Protein AF-A0A0K2J2K1-F1 (afdb_monomer_lite)

Radius of gyration: 27.96 Å; chains: 1; bounding box: 41×98×82 Å

pLDDT: mean 77.35, std 22.34, range [36.03, 98.44]

Sequence (151 aa):
MNWMRPLSLGLLLCLSSGANAASAIVYDDDGRYGYAMNHSTLSAAMQRALQHCAVRSRNCAQTATTTAVGYSAIATGTVAMGFALGEKTADAAQRKAERMCRQRANDCTLAILWRETPSGIAPPAHPGHAVPEPRLYSSPEVGQDAAGTTH

Structure (mmCIF, N/CA/C/O backbone):
data_AF-A0A0K2J2K1-F1
#
_entry.id   AF-A0A0K2J2K1-F1
#
loop_
_atom_site.group_PDB
_atom_site.id
_atom_site.type_symbol
_atom_site.label_atom_id
_atom_site.label_alt_id
_atom_site.label_comp_id
_atom_site.label_asym_id
_atom_site.label_entity_id
_atom_site.label_seq_id
_atom_site.pdbx_PDB_ins_code
_atom_site.Cartn_x
_atom_site.Cartn_y
_atom_site.Cartn_z
_atom_site.occupancy
_atom_site.B_iso_or_equiv
_atom_site.auth_seq_id
_atom_site.auth_comp_id
_atom_site.auth_asym_id
_atom_site.auth_atom_id
_atom_site.pdbx_PDB_model_num
ATOM 1 N N . MET A 1 1 ? -5.542 25.616 -63.777 1.00 36.03 1 MET A N 1
ATOM 2 C CA . MET A 1 1 ? -4.440 24.679 -63.463 1.00 36.03 1 MET A CA 1
ATOM 3 C C . MET A 1 1 ? -4.230 24.728 -61.955 1.00 36.03 1 MET A C 1
ATOM 5 O O . MET A 1 1 ? -3.912 25.797 -61.461 1.00 36.03 1 MET A O 1
ATOM 9 N N . ASN A 1 2 ? -4.723 23.747 -61.180 1.00 44.34 2 ASN A N 1
ATOM 10 C CA . ASN A 1 2 ? -4.009 22.514 -60.759 1.00 44.34 2 ASN A CA 1
ATOM 11 C C . ASN A 1 2 ? -2.548 22.836 -60.437 1.00 44.34 2 ASN A C 1
ATOM 13 O O . ASN A 1 2 ? -1.852 23.327 -61.312 1.00 44.34 2 ASN A O 1
ATOM 17 N N . TRP A 1 3 ? -1.992 22.639 -59.251 1.00 43.25 3 TRP A N 1
ATOM 18 C CA . TRP A 1 3 ? -1.913 21.479 -58.350 1.00 43.25 3 TRP A CA 1
ATOM 19 C C . TRP A 1 3 ? -0.893 22.011 -57.298 1.00 43.25 3 TRP A C 1
ATOM 21 O O . TRP A 1 3 ? -0.020 22.786 -57.666 1.00 43.25 3 TRP A O 1
ATOM 31 N N . MET A 1 4 ? -0.864 21.768 -55.993 1.00 45.88 4 MET A N 1
ATOM 32 C CA . MET A 1 4 ? -0.883 20.521 -55.244 1.00 45.88 4 MET A CA 1
ATOM 33 C C . MET A 1 4 ? -0.598 20.959 -53.792 1.00 45.88 4 MET A C 1
ATOM 35 O O . MET A 1 4 ? 0.346 21.711 -53.550 1.00 45.88 4 MET A O 1
ATOM 39 N N . ARG A 1 5 ? -1.408 20.528 -52.824 1.00 59.09 5 ARG A N 1
ATOM 40 C CA . ARG A 1 5 ? -1.090 20.653 -51.392 1.00 59.09 5 ARG A CA 1
ATOM 41 C C . ARG A 1 5 ? -0.135 19.511 -51.032 1.00 59.09 5 ARG A C 1
ATOM 43 O O . ARG A 1 5 ? -0.509 18.368 -51.296 1.00 59.09 5 ARG A O 1
ATOM 50 N N . PRO A 1 6 ? 1.009 19.742 -50.374 1.00 54.47 6 PRO A N 1
ATOM 51 C CA . PRO A 1 6 ? 1.623 18.699 -49.577 1.00 54.47 6 PRO A CA 1
ATOM 52 C C . PRO A 1 6 ? 0.967 18.699 -48.192 1.00 54.47 6 PRO A C 1
ATOM 54 O O . PRO A 1 6 ? 1.131 19.612 -47.384 1.00 54.47 6 PRO A O 1
ATOM 57 N N . LEU A 1 7 ? 0.154 17.665 -47.968 1.00 57.75 7 LEU A N 1
ATOM 58 C CA . LEU A 1 7 ? -0.258 17.188 -46.654 1.00 57.75 7 LEU A CA 1
ATOM 59 C C . LEU A 1 7 ? 1.006 16.877 -45.833 1.00 57.75 7 LEU A C 1
ATOM 61 O O . LEU A 1 7 ? 1.663 15.869 -46.076 1.00 57.75 7 LEU A O 1
ATOM 65 N N . SER A 1 8 ? 1.320 17.693 -44.831 1.00 50.66 8 SER A N 1
ATOM 66 C CA . SER A 1 8 ? 2.255 17.309 -43.769 1.00 50.66 8 SER A CA 1
ATOM 67 C C . SER A 1 8 ? 1.493 16.533 -42.691 1.00 50.66 8 SER A C 1
ATOM 69 O O . SER A 1 8 ? 1.220 17.047 -41.610 1.00 50.66 8 SER A O 1
ATOM 71 N N . LEU A 1 9 ? 1.090 15.299 -43.012 1.00 55.41 9 LEU A N 1
ATOM 72 C CA . LEU A 1 9 ? 0.651 14.299 -42.034 1.00 55.41 9 LEU A CA 1
ATOM 73 C C . LEU A 1 9 ? 1.863 13.417 -41.722 1.00 55.41 9 LEU A C 1
ATOM 75 O O . LEU A 1 9 ? 2.224 12.564 -42.526 1.00 55.41 9 LEU A O 1
ATOM 79 N N . GLY A 1 10 ? 2.526 13.633 -40.589 1.00 57.56 10 GLY A N 1
ATOM 80 C CA . GLY A 1 10 ? 3.710 12.829 -40.289 1.00 57.56 10 GLY A CA 1
ATOM 81 C C . GLY A 1 10 ? 4.501 13.256 -39.069 1.00 57.56 10 GLY A C 1
ATOM 82 O O . GLY A 1 10 ? 5.721 13.298 -39.133 1.00 57.56 10 GLY A O 1
ATOM 83 N N . LEU A 1 11 ? 3.836 13.566 -37.959 1.00 50.19 11 LEU A N 1
ATOM 84 C CA . LEU A 1 11 ? 4.499 13.543 -36.657 1.00 50.19 11 LEU A CA 1
ATOM 85 C C . LEU A 1 11 ? 3.619 12.758 -35.681 1.00 50.19 11 LEU A C 1
ATOM 87 O O . LEU A 1 11 ? 3.014 13.297 -34.759 1.00 50.19 11 LEU A O 1
ATOM 91 N N . LEU A 1 12 ? 3.492 11.457 -35.956 1.00 53.88 12 LEU A N 1
ATOM 92 C CA . LEU A 1 12 ? 3.014 10.489 -34.977 1.00 53.88 12 LEU A CA 1
ATOM 93 C C . LEU A 1 12 ? 4.063 10.442 -33.868 1.00 53.88 12 LEU A C 1
ATOM 95 O O . LEU A 1 12 ? 5.157 9.911 -34.035 1.00 53.88 12 LEU A O 1
ATOM 99 N N . LEU A 1 13 ? 3.714 11.105 -32.772 1.00 51.28 13 LEU A N 1
ATOM 100 C CA . LEU A 1 13 ? 4.414 11.128 -31.503 1.00 51.28 13 LEU A CA 1
ATOM 101 C C . LEU A 1 13 ? 4.869 9.713 -31.128 1.00 51.28 13 LEU A C 1
ATOM 103 O O . LEU A 1 13 ? 4.070 8.895 -30.673 1.00 51.28 13 LEU A O 1
ATOM 107 N N . CYS A 1 14 ? 6.169 9.450 -31.252 1.00 45.19 14 CYS A N 1
ATOM 108 C CA . CYS A 1 14 ? 6.840 8.427 -30.465 1.00 45.19 14 CYS A CA 1
ATOM 109 C C . CYS A 1 14 ? 6.816 8.877 -28.998 1.00 45.19 14 CYS A C 1
ATOM 111 O O . CYS A 1 14 ? 7.818 9.342 -28.459 1.00 45.19 14 CYS A O 1
ATOM 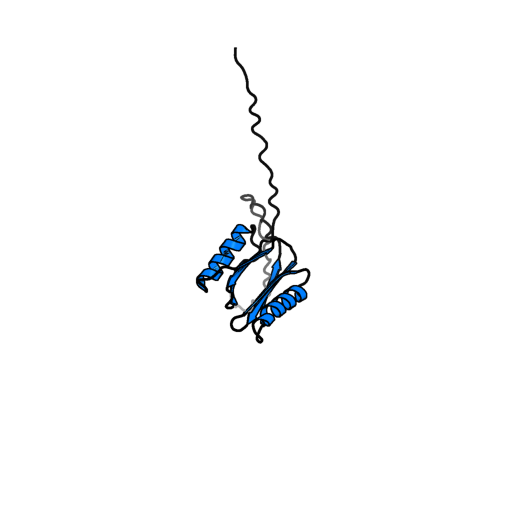113 N N . LEU A 1 15 ? 5.651 8.775 -28.355 1.00 49.94 15 LEU A N 1
ATOM 114 C CA . LEU A 1 15 ? 5.549 8.740 -26.904 1.00 49.94 15 LEU A CA 1
ATOM 115 C C . LEU A 1 15 ? 6.177 7.414 -26.491 1.00 49.94 15 LEU A C 1
ATOM 117 O O . LEU A 1 15 ? 5.523 6.371 -26.458 1.00 49.94 15 LEU A O 1
ATOM 121 N N . SER A 1 16 ? 7.486 7.460 -26.260 1.00 43.62 16 SER A N 1
ATOM 122 C CA . SER A 1 16 ? 8.229 6.432 -25.554 1.00 43.62 16 SER A CA 1
ATOM 123 C C . SER A 1 16 ? 7.444 6.104 -24.291 1.00 43.62 16 SER A C 1
ATOM 125 O O . SER A 1 16 ? 7.386 6.879 -23.338 1.00 43.62 16 SER A O 1
ATOM 127 N N . SER A 1 17 ? 6.766 4.960 -24.334 1.00 49.16 17 SER A N 1
ATOM 128 C CA . SER A 1 17 ? 6.069 4.389 -23.196 1.00 49.16 17 SER A CA 1
ATOM 129 C C . SER A 1 17 ? 7.141 4.025 -22.182 1.00 49.16 17 SER A C 1
ATOM 131 O O . SER A 1 17 ? 7.714 2.939 -22.232 1.00 49.16 17 SER A O 1
ATOM 133 N N . GLY A 1 18 ? 7.481 4.976 -21.312 1.00 49.78 18 GLY A N 1
ATOM 134 C CA . GLY A 1 18 ? 8.283 4.694 -20.138 1.00 49.78 18 GLY A CA 1
ATOM 135 C C . GLY A 1 18 ? 7.570 3.587 -19.379 1.00 49.78 18 GLY A C 1
ATOM 136 O O . GLY A 1 18 ? 6.410 3.752 -18.997 1.00 49.78 18 GLY A O 1
ATOM 137 N N . ALA A 1 19 ? 8.229 2.441 -19.229 1.00 56.66 19 ALA A N 1
ATOM 138 C CA . ALA A 1 19 ? 7.766 1.397 -18.335 1.00 56.66 19 ALA A CA 1
ATOM 139 C C . ALA A 1 19 ? 7.743 2.010 -16.930 1.00 56.66 19 ALA A C 1
ATOM 141 O O . ALA A 1 19 ? 8.786 2.218 -16.313 1.00 56.66 19 ALA A O 1
ATOM 142 N N . ASN A 1 20 ? 6.559 2.396 -16.465 1.00 59.44 20 ASN A N 1
ATOM 143 C CA . ASN A 1 20 ? 6.367 2.942 -15.132 1.00 59.44 20 ASN A CA 1
ATOM 144 C C . ASN A 1 20 ? 5.859 1.808 -14.242 1.00 59.44 20 ASN A C 1
ATOM 146 O O . ASN A 1 20 ? 4.942 1.088 -14.627 1.00 59.44 20 ASN A O 1
ATOM 150 N N . ALA A 1 21 ? 6.460 1.639 -13.065 1.00 75.38 21 ALA A N 1
ATOM 151 C CA . ALA A 1 21 ? 5.917 0.789 -12.013 1.00 75.38 21 ALA A CA 1
ATOM 152 C C . ALA A 1 21 ? 4.862 1.605 -11.273 1.00 75.38 21 ALA A C 1
ATOM 154 O O . ALA A 1 21 ? 5.206 2.404 -10.406 1.00 75.38 21 ALA A O 1
ATOM 155 N N . ALA A 1 22 ? 3.599 1.500 -11.669 1.00 89.00 22 ALA A N 1
ATOM 156 C CA . ALA A 1 22 ? 2.533 2.237 -11.016 1.00 89.00 22 ALA A CA 1
ATOM 157 C C . ALA A 1 22 ? 1.839 1.361 -9.972 1.00 89.00 22 ALA A C 1
ATOM 159 O O . ALA A 1 22 ? 1.272 0.314 -10.293 1.00 89.00 22 ALA A O 1
ATOM 160 N N . SER A 1 23 ? 1.843 1.824 -8.729 1.00 92.81 23 SER A N 1
ATOM 161 C CA . SER A 1 23 ? 1.182 1.153 -7.615 1.00 92.81 23 SER A CA 1
ATOM 162 C C . SER A 1 23 ? 0.211 2.098 -6.931 1.00 92.81 23 SER A C 1
ATOM 164 O O . SER A 1 23 ? 0.426 3.312 -6.868 1.00 92.81 23 SER A O 1
ATOM 166 N N . ALA A 1 24 ? -0.884 1.536 -6.436 1.00 96.12 24 ALA A N 1
ATOM 167 C CA . ALA A 1 24 ? -1.949 2.281 -5.788 1.00 96.12 24 ALA A CA 1
ATOM 168 C C . ALA A 1 24 ? -2.492 1.508 -4.590 1.00 96.12 24 ALA A C 1
ATOM 170 O O . ALA A 1 24 ? -2.601 0.282 -4.616 1.00 96.12 24 ALA A O 1
ATOM 171 N N . ILE A 1 25 ? -2.870 2.249 -3.560 1.00 96.38 25 ILE A N 1
ATOM 172 C CA . ILE A 1 25 ? -3.569 1.768 -2.378 1.00 96.38 25 ILE A CA 1
ATOM 173 C C . ILE A 1 25 ? -4.816 2.625 -2.234 1.00 96.38 25 ILE A C 1
ATOM 175 O O . ILE A 1 25 ? -4.754 3.848 -2.329 1.00 96.38 25 ILE A O 1
ATOM 179 N N . VAL A 1 26 ? -5.946 1.976 -2.009 1.00 96.75 26 VAL A N 1
ATOM 180 C CA . VAL A 1 26 ? -7.221 2.617 -1.706 1.00 96.75 26 VAL A CA 1
ATOM 181 C C . VAL A 1 26 ? -7.687 2.071 -0.378 1.00 96.75 26 VAL A C 1
ATOM 183 O O . VAL A 1 26 ? -7.652 0.857 -0.178 1.00 96.75 26 VAL A O 1
ATOM 186 N N . TYR A 1 27 ? -8.106 2.944 0.521 1.00 94.44 27 TYR A N 1
ATOM 187 C CA . TYR A 1 27 ? -8.397 2.550 1.884 1.00 94.44 27 TYR A CA 1
ATOM 188 C C . TYR A 1 27 ? -9.511 3.368 2.525 1.00 94.44 27 TYR A C 1
ATOM 190 O O . TYR A 1 27 ? -9.880 4.452 2.063 1.00 94.44 27 TYR A O 1
ATOM 198 N N . ASP A 1 28 ? -10.038 2.783 3.589 1.00 93.56 28 ASP A N 1
ATOM 199 C CA . ASP A 1 28 ? -11.030 3.336 4.494 1.00 93.56 28 ASP A CA 1
ATOM 200 C C . ASP A 1 28 ? -10.390 3.547 5.880 1.00 93.56 28 ASP A C 1
ATOM 202 O O . ASP A 1 28 ? -9.330 2.992 6.196 1.00 93.56 28 ASP A O 1
ATOM 206 N N . ASP A 1 29 ? -11.010 4.371 6.719 1.00 87.94 29 ASP A N 1
ATOM 207 C CA . ASP A 1 29 ? -10.494 4.706 8.045 1.00 87.94 29 ASP A CA 1
ATOM 208 C C . ASP A 1 29 ? -10.561 3.548 9.044 1.00 87.94 29 ASP A C 1
ATOM 210 O O . ASP A 1 29 ? -9.816 3.552 10.026 1.00 87.94 29 ASP A O 1
ATOM 214 N N . ASP A 1 30 ? -11.393 2.547 8.762 1.00 87.50 30 ASP A N 1
ATOM 215 C CA . ASP A 1 30 ? -11.562 1.317 9.541 1.00 87.50 30 ASP A CA 1
ATOM 216 C C . ASP A 1 30 ? -10.500 0.237 9.249 1.00 87.50 30 ASP A C 1
ATOM 218 O O . ASP A 1 30 ? -10.598 -0.891 9.738 1.00 87.50 30 ASP A O 1
ATOM 222 N N . GLY A 1 31 ? -9.497 0.561 8.426 1.00 88.44 31 GLY A N 1
ATOM 223 C CA . GLY A 1 31 ? -8.407 -0.339 8.061 1.00 88.44 31 GLY A CA 1
ATOM 224 C C . GLY A 1 31 ? -8.728 -1.294 6.912 1.00 88.44 31 GLY A C 1
ATOM 225 O O . GLY A 1 31 ? -7.877 -2.115 6.564 1.00 88.44 31 GLY A O 1
ATOM 226 N N . ARG A 1 32 ? -9.910 -1.213 6.286 1.00 93.94 32 ARG A N 1
ATOM 227 C CA . ARG A 1 32 ? -10.203 -1.948 5.048 1.00 93.94 32 ARG A CA 1
ATOM 228 C C . ARG A 1 32 ? -9.499 -1.291 3.869 1.00 93.94 32 ARG A C 1
ATOM 230 O O . ARG A 1 32 ? -9.488 -0.072 3.726 1.00 93.94 32 ARG A O 1
ATOM 237 N N . TYR A 1 33 ? -8.937 -2.113 2.985 1.00 94.88 33 TYR A N 1
ATOM 238 C CA . TYR A 1 33 ? -8.187 -1.608 1.842 1.00 94.88 33 TYR A CA 1
ATOM 239 C C . TYR A 1 33 ? -8.221 -2.517 0.618 1.00 94.88 33 TYR A C 1
ATOM 241 O O . TYR A 1 33 ? -8.558 -3.707 0.659 1.00 94.88 33 TYR A O 1
ATOM 249 N N . GLY A 1 34 ? -7.832 -1.915 -0.497 1.00 95.69 34 GLY A N 1
ATOM 250 C CA . GLY A 1 34 ? -7.445 -2.560 -1.733 1.00 95.69 34 GLY A CA 1
ATOM 251 C C . GLY A 1 34 ? -6.124 -1.989 -2.224 1.00 95.69 34 GLY A C 1
ATOM 252 O O . GLY A 1 34 ? -5.760 -0.857 -1.918 1.00 95.69 34 GLY A O 1
ATOM 253 N N . TYR A 1 35 ? -5.378 -2.791 -2.969 1.00 95.56 35 TYR A N 1
ATOM 254 C CA . TYR A 1 35 ? -4.066 -2.407 -3.464 1.00 95.56 35 TYR A CA 1
ATOM 255 C C . TYR A 1 35 ? -3.827 -3.016 -4.841 1.00 95.56 35 TYR A C 1
ATOM 257 O O . TYR A 1 35 ? -4.451 -4.011 -5.219 1.00 95.56 35 TYR A O 1
ATOM 265 N N . ALA A 1 36 ? -2.929 -2.394 -5.587 1.00 93.94 36 ALA A N 1
ATOM 266 C CA . ALA A 1 36 ? -2.465 -2.835 -6.887 1.00 93.94 36 ALA A CA 1
ATOM 267 C C . ALA A 1 36 ? -0.983 -2.484 -7.013 1.00 93.94 36 ALA A C 1
ATOM 269 O O . ALA A 1 36 ? -0.574 -1.399 -6.597 1.00 93.94 36 ALA A O 1
ATOM 270 N N . MET A 1 37 ? -0.192 -3.406 -7.561 1.00 93.38 37 MET A N 1
ATOM 271 C CA . MET A 1 37 ? 1.270 -3.322 -7.567 1.00 93.38 37 MET A CA 1
ATOM 272 C C . MET A 1 37 ? 1.798 -3.421 -8.996 1.00 93.38 37 MET A C 1
ATOM 274 O O . MET A 1 37 ? 1.333 -4.277 -9.749 1.00 93.38 37 MET A O 1
ATOM 278 N N . ASN A 1 38 ? 2.796 -2.608 -9.348 1.00 90.56 38 ASN A N 1
ATOM 279 C CA . ASN A 1 38 ? 3.571 -2.725 -10.591 1.00 90.56 38 ASN A CA 1
ATOM 280 C C . ASN A 1 38 ? 2.730 -2.723 -11.886 1.00 90.56 38 ASN A C 1
ATOM 282 O O . ASN A 1 38 ? 3.073 -3.401 -12.858 1.00 90.56 38 ASN A O 1
ATOM 286 N N . HIS A 1 39 ? 1.635 -1.965 -11.936 1.00 88.88 39 HIS A N 1
ATOM 287 C CA . HIS A 1 39 ? 0.868 -1.783 -13.169 1.00 88.88 39 HIS A CA 1
ATOM 288 C C . HIS A 1 39 ? 1.588 -0.844 -14.139 1.00 88.88 39 HIS A C 1
ATOM 290 O O . HIS A 1 39 ? 2.311 0.054 -13.726 1.00 88.88 39 HIS A O 1
ATOM 296 N N . SER A 1 40 ? 1.328 -1.014 -15.435 1.00 83.38 40 SER A N 1
ATOM 297 C CA . SER A 1 40 ? 1.926 -0.195 -16.496 1.00 83.38 40 SER A CA 1
ATOM 298 C C . SER A 1 40 ? 1.475 1.269 -16.477 1.00 83.38 40 SER A C 1
ATOM 300 O O . SER A 1 40 ? 2.166 2.139 -17.006 1.00 83.38 40 SER A O 1
ATOM 302 N N . THR A 1 41 ? 0.313 1.560 -15.883 1.00 87.00 41 THR A N 1
ATOM 303 C CA . THR A 1 41 ? -0.229 2.916 -15.747 1.00 87.00 41 THR A CA 1
ATOM 304 C C . THR A 1 41 ? -0.849 3.136 -14.372 1.00 87.00 41 THR A C 1
ATOM 306 O O . THR A 1 41 ? -1.388 2.215 -13.751 1.00 87.00 41 THR A O 1
ATOM 309 N N . LEU A 1 42 ? -0.822 4.390 -13.912 1.00 89.19 42 LEU A N 1
ATOM 310 C CA . LEU A 1 42 ? -1.429 4.783 -12.641 1.00 89.19 42 LEU A CA 1
ATOM 311 C C . LEU A 1 42 ? -2.942 4.565 -12.628 1.00 89.19 42 LEU A C 1
ATOM 313 O O . LEU A 1 42 ? -3.482 4.071 -11.643 1.00 89.19 42 LEU A O 1
ATOM 317 N N . SER A 1 43 ? -3.620 4.863 -13.736 1.00 90.19 43 SER A N 1
ATOM 318 C CA . SER A 1 43 ? -5.062 4.653 -13.863 1.00 90.19 43 SER A CA 1
ATOM 319 C C . SER A 1 43 ? -5.437 3.180 -13.696 1.00 90.19 43 SER A C 1
ATOM 321 O O . SER A 1 43 ? -6.377 2.880 -12.964 1.00 90.19 43 SER A O 1
ATOM 323 N N . ALA A 1 44 ? -4.670 2.259 -14.295 1.00 89.19 44 ALA A N 1
ATOM 324 C CA . ALA A 1 44 ? -4.894 0.825 -14.126 1.00 89.19 44 ALA A CA 1
ATOM 325 C C . ALA A 1 44 ? -4.656 0.376 -12.674 1.00 89.19 44 ALA A C 1
ATOM 327 O O . ALA A 1 44 ? -5.463 -0.380 -12.129 1.00 89.19 44 ALA A O 1
ATOM 328 N N . ALA A 1 45 ? -3.599 0.884 -12.027 1.00 92.62 45 ALA A N 1
ATOM 329 C CA . ALA A 1 45 ? -3.331 0.613 -10.616 1.00 92.62 45 ALA A CA 1
ATOM 330 C C . ALA A 1 45 ? -4.495 1.082 -9.726 1.00 92.62 45 ALA A C 1
ATOM 332 O O . ALA A 1 45 ? -5.020 0.312 -8.923 1.00 92.62 45 ALA A O 1
ATOM 333 N N . MET A 1 46 ? -4.949 2.327 -9.898 1.00 93.81 46 MET A N 1
ATOM 334 C CA . MET A 1 46 ? -6.041 2.898 -9.105 1.00 93.81 46 MET A CA 1
ATOM 335 C C . MET A 1 46 ? -7.355 2.150 -9.319 1.00 93.81 46 MET A C 1
ATOM 337 O O . MET A 1 46 ? -8.018 1.810 -8.343 1.00 93.81 46 MET A O 1
ATOM 341 N N . GLN A 1 47 ? -7.721 1.842 -10.567 1.00 94.06 47 GLN A N 1
ATOM 342 C CA . GLN A 1 47 ? -8.927 1.063 -10.866 1.00 94.06 47 GLN A CA 1
ATOM 343 C C . GLN A 1 47 ? -8.889 -0.302 -10.180 1.00 94.06 47 GLN A C 1
ATOM 345 O O . GLN A 1 47 ? -9.884 -0.727 -9.591 1.00 94.06 47 GLN A O 1
ATOM 350 N N . ARG A 1 48 ? -7.735 -0.978 -10.208 1.00 94.31 48 ARG A N 1
ATOM 351 C CA . ARG A 1 48 ? -7.601 -2.291 -9.581 1.00 94.31 48 ARG A CA 1
ATOM 352 C C . ARG A 1 48 ? -7.641 -2.214 -8.055 1.00 94.31 48 ARG A C 1
ATOM 354 O O . ARG A 1 48 ? -8.325 -3.024 -7.429 1.00 94.31 48 ARG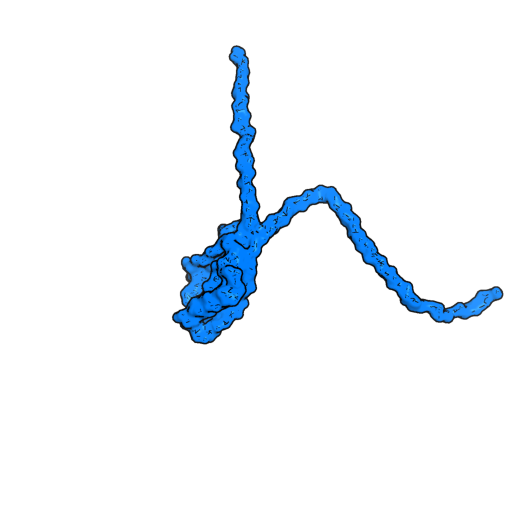 A O 1
ATOM 361 N N . ALA A 1 49 ? -6.981 -1.221 -7.464 1.00 95.31 49 ALA A N 1
ATOM 362 C CA . ALA A 1 49 ? -7.014 -0.984 -6.025 1.00 95.31 49 ALA A CA 1
ATOM 363 C C . ALA A 1 49 ? -8.431 -0.618 -5.540 1.00 95.31 49 ALA A C 1
ATOM 365 O O . ALA A 1 49 ? -8.891 -1.172 -4.541 1.00 95.31 49 ALA A O 1
ATOM 366 N N . LEU A 1 50 ? -9.161 0.222 -6.287 1.00 94.81 50 LEU A N 1
ATOM 367 C CA . LEU A 1 50 ? -10.563 0.570 -6.019 1.00 94.81 50 LEU A CA 1
ATOM 368 C C . LEU A 1 50 ? -11.460 -0.668 -6.051 1.00 94.81 50 LEU A C 1
ATOM 370 O O . LEU A 1 50 ? -12.210 -0.896 -5.107 1.00 94.81 50 LEU A O 1
ATOM 374 N N . GLN A 1 51 ? -11.347 -1.499 -7.093 1.00 94.00 51 GLN A N 1
ATOM 375 C CA . GLN A 1 51 ? -12.093 -2.758 -7.185 1.00 94.00 51 GLN A CA 1
ATOM 376 C C . GLN A 1 51 ? -11.829 -3.663 -5.978 1.00 94.00 51 GLN A C 1
ATOM 378 O O . GLN A 1 51 ? -12.759 -4.256 -5.441 1.00 94.00 51 GLN A O 1
ATOM 383 N N . HIS A 1 52 ? -10.575 -3.771 -5.532 1.00 93.56 52 HIS A N 1
ATOM 384 C CA . HIS A 1 52 ? -10.236 -4.562 -4.350 1.00 93.56 52 HIS A CA 1
ATOM 385 C C . HIS A 1 52 ? -10.798 -3.980 -3.050 1.00 93.56 52 HIS A C 1
ATOM 387 O O . HIS A 1 52 ? -11.233 -4.747 -2.192 1.00 93.56 52 HIS A O 1
ATOM 393 N N . CYS A 1 53 ? -10.807 -2.657 -2.899 1.00 93.50 53 CYS A N 1
ATOM 394 C CA . CYS A 1 53 ? -11.360 -2.013 -1.713 1.00 93.50 53 CYS A CA 1
ATOM 395 C C . CYS A 1 53 ? -12.892 -2.143 -1.671 1.00 93.50 53 CYS A C 1
ATOM 397 O O . CYS A 1 53 ? -13.446 -2.548 -0.649 1.00 93.50 53 CYS A O 1
ATOM 399 N N . ALA A 1 54 ? -13.570 -1.887 -2.795 1.00 93.31 54 ALA A N 1
ATOM 400 C CA . ALA A 1 54 ? -15.031 -1.824 -2.890 1.00 93.31 54 ALA A CA 1
ATOM 401 C C . ALA A 1 54 ? -15.740 -3.153 -2.573 1.00 93.31 54 ALA A C 1
ATOM 403 O O . ALA A 1 54 ? -16.908 -3.168 -2.194 1.00 93.31 54 ALA A O 1
ATOM 404 N N . VAL A 1 55 ? -15.038 -4.284 -2.703 1.00 92.31 55 VAL A N 1
ATOM 405 C CA . VAL A 1 55 ? -15.558 -5.604 -2.304 1.00 92.31 55 VAL A CA 1
ATOM 406 C C . VAL A 1 55 ? -15.631 -5.750 -0.777 1.00 92.31 55 VAL A C 1
ATOM 408 O O . VAL A 1 55 ? -16.399 -6.566 -0.272 1.00 92.31 55 VAL A O 1
ATOM 411 N N . ARG A 1 56 ? -14.837 -4.977 -0.026 1.00 87.75 56 ARG A N 1
ATOM 412 C CA . ARG A 1 56 ? -14.682 -5.111 1.433 1.00 87.75 56 ARG A CA 1
ATOM 413 C C . ARG A 1 56 ? -15.272 -3.939 2.207 1.00 87.75 56 ARG A C 1
ATOM 415 O O . ARG A 1 56 ? -15.761 -4.158 3.312 1.00 87.75 56 ARG A O 1
ATOM 422 N N . SER A 1 57 ? -15.223 -2.732 1.649 1.00 89.69 57 SER A N 1
ATOM 423 C CA . SER A 1 57 ? -15.806 -1.524 2.230 1.00 89.69 57 SER A CA 1
ATOM 424 C C . SER A 1 57 ? -16.682 -0.785 1.220 1.00 89.69 57 SER A C 1
ATOM 426 O O . SER A 1 57 ? -16.456 -0.839 0.014 1.00 89.69 57 SER A O 1
ATOM 428 N N . ARG A 1 58 ? -17.674 -0.052 1.736 1.00 87.81 58 ARG A N 1
ATOM 429 C CA . ARG A 1 58 ? -18.458 0.923 0.966 1.00 87.81 58 ARG A CA 1
ATOM 430 C C . ARG A 1 58 ? -17.819 2.320 0.959 1.00 87.81 58 ARG A C 1
ATOM 432 O O . ARG A 1 58 ? -18.233 3.148 0.157 1.00 87.81 58 ARG A O 1
ATOM 439 N N . ASN A 1 59 ? -16.810 2.560 1.800 1.00 90.06 59 ASN A N 1
ATOM 440 C CA . ASN A 1 59 ? -16.175 3.863 2.021 1.00 90.06 59 ASN A CA 1
ATOM 441 C C . ASN A 1 59 ? -14.694 3.861 1.600 1.00 90.06 59 ASN A C 1
ATOM 443 O O . ASN A 1 59 ? -13.786 4.157 2.365 1.00 90.06 59 ASN A O 1
ATOM 447 N N . CYS A 1 60 ? -14.439 3.564 0.329 1.00 88.94 60 CYS A N 1
ATOM 448 C CA . CYS A 1 60 ? -13.101 3.604 -0.270 1.00 88.94 60 CYS A CA 1
ATOM 449 C C . CYS A 1 60 ? -12.707 5.030 -0.696 1.00 88.94 60 CYS A C 1
ATOM 451 O O . CYS A 1 60 ? -12.528 5.299 -1.884 1.00 88.94 60 CYS A O 1
ATOM 453 N N . ALA A 1 61 ? -12.651 5.957 0.264 1.00 84.75 61 ALA A N 1
ATOM 454 C CA . ALA A 1 61 ? -12.529 7.392 -0.007 1.00 84.75 61 ALA A CA 1
ATOM 455 C C . ALA A 1 61 ? -11.080 7.889 -0.122 1.00 84.75 61 ALA A C 1
ATOM 457 O O . ALA A 1 61 ? -10.836 8.916 -0.755 1.00 84.75 61 ALA A O 1
ATOM 458 N N . GLN A 1 62 ? -10.120 7.186 0.485 1.00 93.69 62 GLN A N 1
ATOM 459 C CA . GLN A 1 62 ? -8.730 7.626 0.527 1.00 93.69 62 GLN A CA 1
ATOM 460 C C . GLN A 1 62 ? -7.867 6.820 -0.436 1.00 93.69 62 GLN A C 1
ATOM 462 O O . GLN A 1 62 ? -8.045 5.613 -0.603 1.00 93.69 62 GLN A O 1
ATOM 467 N N . THR A 1 63 ? -6.910 7.494 -1.072 1.00 94.88 63 THR A N 1
ATOM 468 C CA . THR A 1 63 ? -6.032 6.879 -2.068 1.00 94.88 63 THR A CA 1
ATOM 469 C C . THR A 1 63 ? -4.596 7.344 -1.899 1.00 94.88 63 THR A C 1
ATOM 471 O O . THR A 1 63 ? -4.350 8.528 -1.677 1.00 94.88 63 THR A O 1
ATOM 474 N N . ALA A 1 64 ? -3.648 6.436 -2.092 1.00 95.44 64 ALA A N 1
ATOM 475 C CA . ALA A 1 64 ? -2.227 6.729 -2.182 1.00 95.44 64 ALA A CA 1
ATOM 476 C C . ALA A 1 64 ? -1.632 6.024 -3.399 1.00 95.44 64 ALA A C 1
ATOM 478 O O . ALA A 1 64 ? -2.024 4.906 -3.731 1.00 95.44 64 ALA A O 1
ATOM 479 N N . THR A 1 65 ? -0.683 6.667 -4.072 1.00 94.88 65 THR A N 1
ATOM 480 C CA . THR A 1 65 ? -0.119 6.160 -5.324 1.00 94.88 65 THR A CA 1
ATOM 481 C C . THR A 1 65 ? 1.372 6.427 -5.433 1.00 94.88 65 THR A C 1
ATOM 483 O O . THR A 1 65 ? 1.869 7.403 -4.873 1.00 94.88 65 THR A O 1
ATOM 486 N N . THR A 1 66 ? 2.076 5.613 -6.213 1.00 92.69 66 THR A N 1
ATOM 487 C CA . THR A 1 66 ? 3.469 5.859 -6.594 1.00 92.69 66 THR A CA 1
ATOM 488 C C . THR A 1 66 ? 3.738 5.385 -8.015 1.00 92.69 66 THR A C 1
ATOM 490 O O . THR A 1 66 ? 3.146 4.411 -8.475 1.00 92.69 66 THR A O 1
ATOM 493 N N . THR A 1 67 ? 4.645 6.081 -8.695 1.00 90.75 67 THR A N 1
ATOM 494 C CA . THR A 1 67 ? 5.316 5.623 -9.922 1.00 90.75 67 THR A CA 1
ATOM 495 C C . THR A 1 67 ? 6.825 5.457 -9.717 1.00 90.75 67 THR A C 1
ATOM 497 O O . THR A 1 67 ? 7.565 5.194 -10.664 1.00 90.75 67 THR A O 1
ATOM 500 N N . ALA A 1 68 ? 7.305 5.690 -8.491 1.00 86.75 68 ALA A N 1
ATOM 501 C CA . ALA A 1 68 ? 8.717 5.654 -8.155 1.00 86.75 68 ALA A CA 1
ATOM 502 C C . ALA A 1 68 ? 9.191 4.215 -7.943 1.00 86.75 68 ALA A C 1
ATOM 504 O O . ALA A 1 68 ? 8.507 3.412 -7.311 1.00 86.75 68 ALA A O 1
ATOM 505 N N . VAL A 1 69 ? 10.406 3.927 -8.407 1.00 89.19 69 VAL A N 1
ATOM 506 C CA . VAL A 1 69 ? 11.116 2.695 -8.052 1.00 89.19 69 VAL A CA 1
ATOM 507 C C . VAL A 1 69 ? 11.481 2.696 -6.569 1.00 89.19 69 VAL A C 1
ATOM 509 O O . VAL A 1 69 ? 11.758 3.744 -5.986 1.00 89.19 69 VAL A O 1
ATOM 512 N N . GLY A 1 70 ? 11.527 1.515 -5.961 1.00 92.75 70 GLY A N 1
ATOM 513 C CA . GLY A 1 70 ? 11.812 1.375 -4.537 1.00 92.75 70 GLY A CA 1
ATOM 514 C C . GLY A 1 70 ? 11.079 0.193 -3.930 1.00 92.75 70 GLY A C 1
ATOM 515 O O . GLY A 1 70 ? 10.864 -0.821 -4.589 1.00 92.75 70 GLY A O 1
ATOM 516 N N . TYR A 1 71 ? 10.708 0.328 -2.668 1.00 96.31 71 TYR A N 1
ATOM 517 C CA . TYR A 1 71 ? 9.983 -0.663 -1.898 1.00 96.31 71 TYR A CA 1
ATOM 518 C C . TYR A 1 71 ? 8.719 -0.060 -1.327 1.00 96.31 71 TYR A C 1
ATOM 520 O O . TYR A 1 71 ? 8.694 1.077 -0.856 1.00 96.31 71 TYR A O 1
ATOM 528 N N . SER A 1 72 ? 7.685 -0.871 -1.314 1.00 97.00 72 SER A N 1
ATOM 529 C CA . SER A 1 72 ? 6.384 -0.501 -0.811 1.00 97.00 72 SER A CA 1
ATOM 530 C C . SER A 1 72 ? 5.908 -1.581 0.140 1.00 97.00 72 SER A C 1
ATOM 532 O O . SER A 1 72 ? 6.248 -2.755 -0.010 1.00 97.00 72 SER A O 1
ATOM 534 N N . ALA A 1 73 ? 5.172 -1.176 1.162 1.00 98.19 73 ALA A N 1
ATOM 535 C CA . ALA A 1 73 ? 4.723 -2.077 2.205 1.00 98.19 73 ALA A CA 1
ATOM 536 C C . ALA A 1 73 ? 3.349 -1.673 2.720 1.00 98.19 73 ALA A C 1
ATOM 538 O O . ALA A 1 73 ? 2.996 -0.493 2.719 1.00 98.19 73 ALA A O 1
ATOM 539 N N . ILE A 1 74 ? 2.606 -2.663 3.204 1.00 98.00 74 ILE A N 1
ATOM 540 C CA . ILE A 1 74 ? 1.349 -2.497 3.926 1.00 98.00 74 ILE A CA 1
ATOM 541 C C . ILE A 1 74 ? 1.469 -3.261 5.239 1.00 98.00 74 ILE A C 1
ATOM 543 O O . ILE A 1 74 ? 1.854 -4.430 5.252 1.00 98.00 74 ILE A O 1
ATOM 547 N N . ALA A 1 75 ? 1.119 -2.598 6.332 1.00 98.00 75 ALA A N 1
ATOM 548 C CA . ALA A 1 75 ? 0.954 -3.197 7.645 1.00 98.00 75 ALA A CA 1
ATOM 549 C C . ALA A 1 75 ? -0.511 -3.083 8.072 1.00 98.00 75 ALA A C 1
ATOM 551 O O . ALA A 1 75 ? -1.174 -2.094 7.753 1.00 98.00 75 ALA A O 1
ATOM 552 N N . THR A 1 76 ? -1.002 -4.081 8.797 1.00 96.94 76 THR A N 1
ATOM 553 C CA . THR A 1 76 ? -2.403 -4.185 9.223 1.00 96.94 76 THR A CA 1
ATOM 554 C C . THR A 1 76 ? -2.494 -4.541 10.700 1.00 96.94 76 THR A C 1
ATOM 556 O O . THR A 1 76 ? -1.665 -5.305 11.197 1.00 96.94 76 THR A O 1
ATOM 559 N N . GLY A 1 77 ? -3.515 -4.024 11.373 1.00 94.69 77 GLY A N 1
ATOM 560 C CA . GLY A 1 77 ? -3.907 -4.380 12.738 1.00 94.69 77 GLY A CA 1
ATOM 561 C C . GLY A 1 77 ? -5.430 -4.460 12.856 1.00 94.69 77 GLY A C 1
ATOM 562 O O . GLY A 1 77 ? -6.147 -4.259 11.869 1.00 94.69 77 GLY A O 1
ATOM 563 N N . THR A 1 78 ? -5.940 -4.735 14.054 1.00 90.06 78 THR A N 1
ATOM 564 C CA . THR A 1 78 ? -7.381 -4.733 14.325 1.00 90.06 78 THR A CA 1
ATOM 565 C C . THR A 1 78 ? -7.906 -3.319 14.090 1.00 90.06 78 THR A C 1
ATOM 567 O O . THR A 1 78 ? -7.612 -2.416 14.862 1.00 90.06 78 THR A O 1
ATOM 570 N N . VAL A 1 79 ? -8.637 -3.128 12.988 1.00 89.12 79 VAL A N 1
ATOM 571 C CA . VAL A 1 79 ? -9.196 -1.849 12.499 1.00 89.12 79 VAL A CA 1
ATOM 572 C C . VAL A 1 79 ? -8.188 -0.751 12.129 1.00 89.12 79 VAL A C 1
ATOM 574 O O . VAL A 1 79 ? -8.511 0.436 12.136 1.00 89.12 79 VAL A O 1
ATOM 577 N N . ALA A 1 80 ? -6.959 -1.125 11.777 1.00 94.31 80 ALA A N 1
ATOM 578 C CA . ALA A 1 80 ? -5.951 -0.171 11.334 1.00 94.31 80 ALA A CA 1
ATOM 579 C C . ALA A 1 80 ? -5.156 -0.694 10.147 1.00 94.31 80 ALA A C 1
ATOM 581 O O . ALA A 1 80 ? -4.912 -1.892 9.995 1.00 94.31 80 ALA A O 1
ATOM 582 N N . MET A 1 81 ? -4.670 0.245 9.346 1.00 95.38 81 MET A N 1
ATOM 583 C CA . MET A 1 81 ? -3.645 -0.033 8.362 1.00 95.38 81 MET A CA 1
ATOM 584 C C . MET A 1 81 ? -2.626 1.096 8.314 1.00 95.38 81 MET A C 1
ATOM 586 O O . MET A 1 81 ? -2.904 2.241 8.670 1.00 95.38 81 MET A O 1
ATOM 590 N N . GLY A 1 82 ? -1.451 0.772 7.805 1.00 96.75 82 GLY A N 1
ATOM 591 C CA . GLY A 1 82 ? -0.443 1.745 7.437 1.00 96.75 82 GLY A CA 1
ATOM 592 C C . GLY A 1 82 ? 0.278 1.290 6.188 1.00 96.75 82 GLY A C 1
ATOM 593 O O . GLY A 1 82 ? 0.317 0.099 5.876 1.00 96.75 82 GLY A O 1
ATOM 594 N N . PHE A 1 83 ? 0.844 2.238 5.456 1.00 97.50 83 PHE A N 1
ATOM 595 C CA . PHE A 1 83 ? 1.532 1.931 4.215 1.00 97.50 83 PHE A CA 1
ATOM 596 C C . PHE A 1 83 ? 2.774 2.790 4.009 1.00 97.50 83 PHE A C 1
ATOM 598 O O . PHE A 1 83 ? 2.979 3.834 4.630 1.00 97.50 83 PHE A O 1
ATOM 605 N N . ALA A 1 84 ? 3.607 2.327 3.091 1.00 97.81 84 ALA A N 1
ATOM 606 C CA . ALA A 1 84 ? 4.733 3.051 2.541 1.00 97.81 84 ALA A CA 1
ATOM 607 C C . ALA A 1 84 ? 4.804 2.757 1.047 1.00 97.81 84 ALA A C 1
ATOM 609 O O . ALA A 1 84 ? 4.578 1.617 0.646 1.00 97.81 84 ALA A O 1
ATOM 610 N N . LEU A 1 85 ? 5.113 3.771 0.240 1.00 95.81 85 LEU A N 1
ATOM 611 C CA . LEU A 1 85 ? 5.220 3.642 -1.207 1.00 95.81 85 LEU A CA 1
ATOM 612 C C . LEU A 1 85 ? 6.547 4.231 -1.694 1.00 95.81 85 LEU A C 1
ATOM 614 O O . LEU A 1 85 ? 6.868 5.366 -1.340 1.00 95.81 85 LEU A O 1
ATOM 618 N N . GLY A 1 86 ? 7.294 3.478 -2.507 1.00 93.31 86 GLY A N 1
ATOM 619 C CA . GLY A 1 86 ? 8.515 3.961 -3.171 1.00 93.31 86 GLY A CA 1
ATOM 620 C C . GLY A 1 86 ? 9.685 4.292 -2.231 1.00 93.31 86 GLY A C 1
ATOM 621 O O . GLY A 1 86 ? 10.487 5.176 -2.522 1.00 93.31 86 GLY A O 1
ATOM 622 N N . GLU A 1 87 ? 9.794 3.616 -1.089 1.00 96.38 87 GLU A N 1
ATOM 623 C CA . GLU A 1 87 ? 10.903 3.803 -0.151 1.00 96.38 87 GLU A CA 1
ATOM 624 C C . GLU A 1 87 ? 12.211 3.208 -0.684 1.00 96.38 87 GLU A C 1
ATOM 626 O O . GLU A 1 87 ? 12.230 2.238 -1.439 1.00 96.38 87 GLU A O 1
ATOM 631 N N . LYS A 1 88 ? 13.351 3.756 -0.252 1.00 94.62 88 LYS A N 1
ATOM 632 C CA . LYS A 1 88 ? 14.668 3.328 -0.758 1.00 94.62 88 LYS A CA 1
ATOM 633 C C . LYS A 1 88 ? 15.033 1.889 -0.379 1.00 94.62 88 LYS A C 1
ATOM 635 O O . LYS A 1 88 ? 15.767 1.233 -1.113 1.00 94.62 88 LYS A O 1
ATOM 640 N N . THR A 1 89 ? 14.552 1.402 0.765 1.00 96.81 89 THR A N 1
ATOM 641 C CA . THR A 1 89 ? 14.868 0.064 1.284 1.00 96.81 89 THR A CA 1
ATOM 642 C C . THR A 1 89 ? 13.621 -0.650 1.796 1.00 96.81 89 THR A C 1
ATOM 644 O O . THR A 1 89 ? 12.664 -0.010 2.234 1.00 96.81 89 THR A O 1
ATOM 647 N N . ALA A 1 90 ? 13.662 -1.985 1.780 1.00 97.25 90 ALA A N 1
ATOM 648 C CA . ALA A 1 90 ? 12.610 -2.843 2.320 1.00 97.25 90 ALA A CA 1
ATOM 649 C C . ALA A 1 90 ? 12.307 -2.522 3.792 1.00 97.25 90 ALA A C 1
ATOM 651 O O . ALA A 1 90 ? 11.153 -2.303 4.156 1.00 97.25 90 ALA A O 1
ATOM 652 N N . ASP A 1 91 ? 13.348 -2.387 4.617 1.00 98.12 91 ASP A N 1
ATOM 653 C CA . ASP A 1 91 ? 13.194 -2.057 6.034 1.00 98.12 91 ASP A CA 1
ATOM 654 C C . ASP A 1 91 ? 12.568 -0.677 6.263 1.00 98.12 91 ASP A C 1
ATOM 656 O O . ASP A 1 91 ? 11.809 -0.478 7.212 1.00 98.12 91 ASP A O 1
ATOM 660 N N . ALA A 1 92 ? 12.891 0.310 5.419 1.00 98.00 92 ALA A N 1
ATOM 661 C CA . ALA A 1 92 ? 12.287 1.635 5.513 1.00 98.00 92 ALA A CA 1
ATOM 662 C C . ALA A 1 92 ? 10.790 1.578 5.182 1.00 98.00 92 ALA A C 1
ATOM 664 O O . ALA A 1 92 ? 9.993 2.159 5.926 1.00 98.00 92 ALA A O 1
ATOM 665 N N . ALA A 1 93 ? 10.419 0.831 4.136 1.00 98.06 93 ALA A N 1
ATOM 666 C CA . ALA A 1 93 ? 9.029 0.591 3.763 1.00 98.06 93 ALA A CA 1
ATOM 667 C C . ALA A 1 93 ? 8.258 -0.078 4.904 1.00 98.06 93 ALA A C 1
ATOM 669 O O . ALA A 1 93 ? 7.257 0.468 5.371 1.00 98.06 93 ALA A O 1
ATOM 670 N N . GLN A 1 94 ? 8.770 -1.199 5.418 1.00 98.44 94 GLN A N 1
ATOM 671 C CA . GLN A 1 94 ? 8.155 -1.928 6.525 1.00 98.44 94 GLN A CA 1
ATOM 672 C C . GLN A 1 94 ? 7.993 -1.040 7.761 1.00 98.44 94 GLN A C 1
ATOM 674 O O . GLN A 1 94 ? 6.878 -0.863 8.250 1.00 98.44 94 GLN A O 1
ATOM 679 N N . ARG A 1 95 ? 9.076 -0.418 8.249 1.00 98.12 95 ARG A N 1
ATOM 680 C CA . ARG A 1 95 ? 9.009 0.413 9.462 1.00 98.12 95 ARG A CA 1
ATOM 681 C C . ARG A 1 95 ? 8.049 1.582 9.299 1.00 98.12 95 ARG A C 1
ATOM 683 O O . ARG A 1 95 ? 7.409 1.973 10.268 1.00 98.12 95 ARG A O 1
ATOM 690 N N . LYS A 1 96 ? 7.970 2.190 8.114 1.00 98.19 96 LYS A N 1
ATOM 691 C CA . LYS A 1 96 ? 7.040 3.296 7.862 1.00 98.19 96 LYS A CA 1
ATOM 692 C C . LYS A 1 96 ? 5.590 2.812 7.855 1.00 98.19 96 LYS A C 1
ATOM 694 O O . LYS A 1 96 ? 4.774 3.434 8.531 1.00 98.19 96 LYS A O 1
ATOM 699 N N . ALA A 1 97 ? 5.301 1.697 7.185 1.00 98.12 97 ALA A N 1
ATOM 700 C CA . ALA A 1 97 ? 3.972 1.094 7.180 1.00 98.12 97 ALA A CA 1
ATOM 701 C C . ALA A 1 97 ? 3.526 0.695 8.598 1.00 98.12 97 ALA A C 1
ATOM 703 O O . ALA A 1 97 ? 2.443 1.080 9.035 1.00 98.12 97 ALA A O 1
ATOM 704 N N . GLU A 1 98 ? 4.386 0.015 9.360 1.00 97.88 98 GLU A N 1
ATOM 705 C CA . GLU A 1 98 ? 4.102 -0.360 10.749 1.00 97.88 98 GLU A CA 1
ATOM 706 C C . GLU A 1 98 ? 3.908 0.859 11.651 1.00 97.88 98 GLU A C 1
ATOM 708 O O . GLU A 1 98 ? 2.949 0.895 12.415 1.00 97.88 98 GLU A O 1
ATOM 713 N N . ARG A 1 99 ? 4.775 1.880 11.561 1.00 97.75 99 ARG A N 1
ATOM 714 C CA . ARG A 1 99 ? 4.616 3.114 12.351 1.00 97.75 99 ARG A CA 1
ATOM 715 C C . ARG A 1 99 ? 3.286 3.797 12.066 1.00 97.75 99 ARG A C 1
ATOM 717 O O . ARG A 1 99 ? 2.650 4.250 13.006 1.00 97.75 99 ARG A O 1
ATOM 724 N N . MET A 1 100 ? 2.889 3.885 10.797 1.00 96.31 100 MET A N 1
ATOM 725 C CA . MET A 1 100 ? 1.615 4.490 10.411 1.00 96.31 100 MET A CA 1
ATOM 726 C C . MET A 1 100 ? 0.435 3.685 10.963 1.00 96.31 100 MET A C 1
ATOM 728 O O . MET A 1 100 ? -0.461 4.264 11.565 1.00 96.31 100 MET A O 1
ATOM 732 N N . CYS A 1 101 ? 0.469 2.356 10.848 1.00 97.00 101 CYS A N 1
ATOM 733 C CA . CYS A 1 101 ? -0.558 1.493 11.431 1.00 97.00 101 CYS A CA 1
ATOM 734 C C . CYS A 1 101 ? -0.642 1.678 12.958 1.00 97.00 101 CYS A C 1
ATOM 736 O O . CYS A 1 101 ? -1.732 1.830 13.515 1.00 97.00 101 CYS A O 1
ATOM 738 N N . ARG A 1 102 ? 0.517 1.760 13.631 1.00 96.38 102 ARG A N 1
ATOM 739 C CA . ARG A 1 102 ? 0.621 1.922 15.090 1.00 96.38 102 ARG A CA 1
ATOM 740 C C . ARG A 1 102 ? 0.062 3.233 15.632 1.00 96.38 102 ARG A C 1
ATOM 742 O O . ARG A 1 102 ? -0.132 3.354 16.835 1.00 96.38 102 ARG A O 1
ATOM 749 N N . GLN A 1 103 ? -0.234 4.203 14.769 1.00 94.19 103 GLN A N 1
ATOM 750 C CA . GLN A 1 103 ? -0.960 5.408 15.175 1.00 94.19 103 GLN A CA 1
ATOM 751 C C . GLN A 1 103 ? -2.421 5.114 15.536 1.00 94.19 103 GLN A C 1
ATOM 753 O O . GLN A 1 103 ? -3.037 5.921 16.226 1.00 94.19 103 GLN A O 1
ATOM 758 N N . ARG A 1 104 ? -2.979 3.991 15.060 1.00 91.81 104 ARG A N 1
ATOM 759 C CA . ARG A 1 104 ? -4.395 3.635 15.231 1.00 91.81 104 ARG A CA 1
ATOM 760 C C . ARG A 1 104 ? -4.617 2.307 15.965 1.00 91.81 104 ARG A C 1
ATOM 762 O O . ARG A 1 104 ? -5.632 2.187 16.641 1.00 91.81 104 ARG A O 1
ATOM 769 N N . ALA A 1 105 ? -3.694 1.343 15.886 1.00 93.50 105 ALA A N 1
ATOM 770 C CA . ALA A 1 105 ? -3.806 0.068 16.607 1.00 93.50 105 ALA A CA 1
ATOM 771 C C . ALA A 1 105 ? -2.458 -0.438 17.142 1.00 93.50 105 ALA A C 1
ATOM 773 O O . ALA A 1 105 ? -1.409 -0.167 16.572 1.00 93.50 105 ALA A O 1
ATOM 774 N N . ASN A 1 106 ? -2.466 -1.206 18.233 1.00 92.75 106 ASN A N 1
ATOM 775 C CA . ASN A 1 106 ? -1.229 -1.705 18.854 1.00 92.75 106 ASN A CA 1
ATOM 776 C C . ASN A 1 106 ? -0.744 -3.048 18.277 1.00 92.75 106 ASN A C 1
ATOM 778 O O . ASN A 1 106 ? 0.413 -3.414 18.463 1.00 92.75 106 ASN A O 1
ATOM 782 N N . ASP A 1 107 ? -1.599 -3.770 17.557 1.00 94.75 107 ASP A N 1
ATOM 783 C CA . ASP A 1 107 ? -1.381 -5.127 17.041 1.00 94.75 107 ASP A CA 1
ATOM 784 C C . ASP A 1 107 ? -0.939 -5.154 15.565 1.00 94.75 107 ASP A C 1
ATOM 786 O O . ASP A 1 107 ? -1.192 -6.102 14.826 1.00 94.75 107 ASP A O 1
ATOM 790 N N . CYS A 1 108 ? -0.260 -4.098 15.121 1.00 96.50 108 CYS A N 1
ATOM 791 C CA . CYS A 1 108 ? 0.151 -3.948 13.731 1.00 96.50 108 CYS A CA 1
ATOM 792 C C . CYS A 1 108 ? 1.283 -4.899 13.327 1.00 96.50 108 CYS A C 1
ATOM 794 O O . CYS A 1 108 ? 2.378 -4.860 13.899 1.00 96.50 108 CYS A O 1
ATOM 796 N N . THR A 1 109 ? 1.043 -5.659 12.260 1.00 96.81 109 THR A N 1
ATOM 797 C CA . THR A 1 109 ? 2.003 -6.578 11.636 1.00 96.81 109 THR A CA 1
ATOM 798 C C . THR A 1 109 ? 2.164 -6.273 10.150 1.00 96.81 109 THR A C 1
ATOM 800 O O . THR A 1 109 ? 1.271 -5.705 9.516 1.00 96.81 109 THR A O 1
ATOM 803 N N . LEU A 1 110 ? 3.322 -6.613 9.582 1.00 97.88 110 LEU A N 1
ATOM 804 C CA . LEU A 1 110 ? 3.549 -6.501 8.145 1.00 97.88 110 LEU A CA 1
ATOM 805 C C . LEU A 1 110 ? 2.638 -7.490 7.404 1.00 97.88 110 LEU A C 1
ATOM 807 O O . LEU A 1 110 ? 2.742 -8.696 7.605 1.00 97.88 110 LEU A O 1
ATOM 811 N N . ALA A 1 111 ? 1.787 -6.976 6.518 1.00 96.94 111 ALA A N 1
ATOM 812 C CA . ALA A 1 111 ? 0.915 -7.791 5.680 1.00 96.94 111 ALA A CA 1
ATOM 813 C C . ALA A 1 111 ? 1.550 -8.067 4.314 1.00 96.94 111 ALA A C 1
ATOM 815 O O . ALA A 1 111 ? 1.504 -9.189 3.815 1.00 96.94 111 ALA A O 1
ATOM 816 N N . ILE A 1 112 ? 2.125 -7.035 3.688 1.00 96.88 112 ILE A N 1
ATOM 817 C CA . ILE A 1 112 ? 2.672 -7.116 2.329 1.00 96.88 112 ILE A CA 1
ATOM 818 C C . ILE A 1 112 ? 3.920 -6.245 2.232 1.00 96.88 112 ILE A C 1
ATOM 820 O O . ILE A 1 112 ? 3.934 -5.121 2.727 1.00 96.88 112 ILE A O 1
ATOM 824 N N . LEU A 1 113 ? 4.940 -6.745 1.541 1.00 97.44 113 LEU A N 1
ATOM 825 C CA . LEU A 1 113 ? 6.135 -6.008 1.145 1.00 97.44 113 LEU A CA 1
ATOM 826 C C . LEU A 1 113 ? 6.459 -6.363 -0.308 1.00 97.44 113 LEU A C 1
ATOM 828 O O . LEU A 1 113 ? 6.543 -7.540 -0.653 1.00 97.44 113 LEU A O 1
ATOM 832 N N . TRP A 1 114 ? 6.654 -5.358 -1.156 1.00 96.25 114 TRP A N 1
ATOM 833 C CA . TRP A 1 114 ? 7.026 -5.559 -2.553 1.00 96.25 114 TRP A CA 1
ATOM 834 C C . TRP A 1 114 ? 8.043 -4.526 -3.017 1.00 96.25 114 TRP A C 1
ATOM 836 O O . TRP A 1 114 ? 8.228 -3.468 -2.413 1.00 96.25 114 TRP A O 1
ATOM 846 N N . ARG A 1 115 ? 8.723 -4.859 -4.114 1.00 95.00 115 ARG A N 1
ATOM 847 C CA . ARG A 1 115 ? 9.571 -3.925 -4.845 1.00 95.00 115 ARG A CA 1
ATOM 848 C C . ARG A 1 115 ? 8.756 -3.303 -5.977 1.00 95.00 115 ARG A C 1
ATOM 850 O O . ARG A 1 115 ? 8.126 -4.026 -6.748 1.00 95.00 115 ARG A O 1
ATOM 857 N N . GLU A 1 116 ? 8.813 -1.981 -6.074 1.00 90.56 116 GLU A N 1
ATOM 858 C CA . GLU A 1 116 ? 8.319 -1.215 -7.215 1.00 90.56 116 GLU A CA 1
ATOM 859 C C . GLU A 1 116 ? 9.284 -1.428 -8.380 1.00 90.56 116 GLU A C 1
ATOM 861 O O . GLU A 1 116 ? 10.364 -0.827 -8.450 1.00 90.56 116 GLU A O 1
ATOM 866 N N . THR A 1 117 ? 8.928 -2.359 -9.256 1.00 80.69 117 THR A N 1
ATOM 867 C CA . THR A 1 117 ? 9.694 -2.705 -10.451 1.00 80.69 117 THR A CA 1
ATOM 868 C C . THR A 1 117 ? 8.885 -2.314 -11.670 1.00 80.69 117 THR A C 1
ATOM 870 O O . THR A 1 117 ? 7.728 -2.736 -11.760 1.00 80.69 117 THR A O 1
ATOM 873 N N . PRO A 1 118 ? 9.465 -1.555 -12.616 1.00 65.44 118 PRO A N 1
ATOM 874 C CA . PRO A 1 118 ? 8.811 -1.276 -13.882 1.00 65.44 118 PRO A CA 1
ATOM 875 C C . PRO A 1 118 ? 8.311 -2.586 -14.466 1.00 65.44 118 PRO A C 1
ATOM 877 O O . PRO A 1 118 ? 9.106 -3.513 -14.645 1.00 65.44 118 PRO A O 1
ATOM 880 N N . SER A 1 119 ? 7.008 -2.695 -14.721 1.00 60.31 119 SER A N 1
ATOM 881 C CA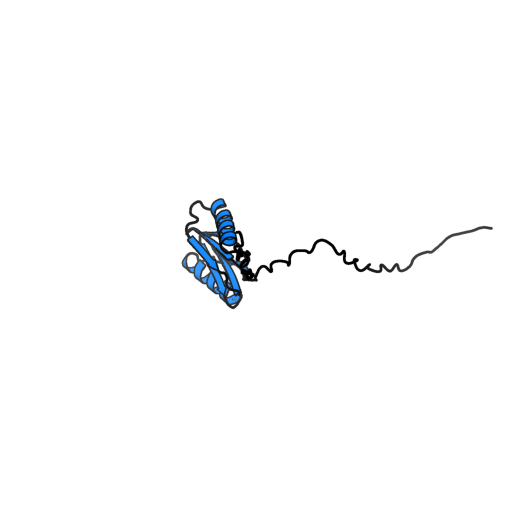 . SER A 1 119 ? 6.506 -3.790 -15.536 1.00 60.31 119 SER A CA 1
ATOM 882 C C . SER A 1 119 ? 7.126 -3.573 -16.905 1.00 60.31 119 SER A C 1
ATOM 884 O O . SER A 1 119 ? 6.714 -2.689 -17.656 1.00 60.31 119 SER A O 1
ATOM 886 N N . GLY A 1 120 ? 8.203 -4.311 -17.181 1.00 55.41 120 GLY A N 1
ATOM 887 C CA . GLY A 1 120 ? 8.806 -4.335 -18.496 1.00 55.41 120 GLY A CA 1
ATOM 888 C C . GLY A 1 120 ? 7.682 -4.645 -19.464 1.00 55.41 120 GLY A C 1
ATOM 889 O O . GLY A 1 120 ? 7.055 -5.700 -19.365 1.00 55.41 120 GLY A O 1
ATOM 890 N N . ILE A 1 121 ? 7.371 -3.697 -20.345 1.00 54.53 121 ILE A N 1
ATOM 891 C CA . ILE A 1 121 ? 6.566 -3.995 -21.518 1.00 54.53 121 ILE A CA 1
ATOM 892 C C . ILE A 1 121 ? 7.343 -5.119 -22.193 1.00 54.53 121 ILE A C 1
ATOM 894 O O . ILE A 1 121 ? 8.460 -4.887 -22.661 1.00 54.53 121 ILE A O 1
ATOM 898 N N . ALA A 1 122 ? 6.821 -6.348 -22.149 1.00 50.44 122 ALA A N 1
ATOM 899 C CA . ALA A 1 122 ? 7.386 -7.414 -22.953 1.00 50.44 122 ALA A CA 1
ATOM 900 C C . ALA A 1 122 ? 7.418 -6.860 -24.384 1.00 50.44 122 ALA A C 1
ATOM 902 O O . ALA A 1 122 ? 6.377 -6.369 -24.843 1.00 50.44 122 ALA A O 1
ATOM 903 N N . PRO A 1 123 ? 8.585 -6.827 -25.056 1.00 53.72 123 PRO A N 1
ATOM 904 C CA . PRO A 1 123 ? 8.635 -6.362 -26.431 1.00 53.72 123 PRO A CA 1
ATOM 905 C C . PRO A 1 123 ? 7.568 -7.136 -27.211 1.00 53.72 123 PRO A C 1
ATOM 907 O O . PRO A 1 123 ? 7.382 -8.324 -26.924 1.00 53.72 123 PRO A O 1
ATOM 910 N N . PRO A 1 124 ? 6.821 -6.489 -28.126 1.00 52.81 124 PRO A N 1
ATOM 911 C CA . PRO A 1 124 ? 5.788 -7.182 -28.879 1.00 52.81 124 PRO A CA 1
ATOM 912 C C . PRO A 1 124 ? 6.409 -8.454 -29.450 1.00 52.81 124 PRO A C 1
ATOM 914 O O . PRO A 1 124 ? 7.442 -8.391 -30.128 1.00 52.81 124 PRO A O 1
ATOM 917 N N . ALA A 1 125 ? 5.833 -9.605 -29.088 1.00 54.81 125 ALA A N 1
ATOM 918 C CA . ALA A 1 125 ? 6.244 -10.879 -29.642 1.00 54.81 125 ALA A CA 1
ATOM 919 C C . ALA A 1 125 ? 6.110 -10.733 -31.155 1.00 54.81 125 ALA A C 1
ATOM 921 O O . ALA A 1 125 ? 5.003 -10.610 -31.680 1.00 54.81 125 ALA A O 1
ATOM 922 N N . HIS A 1 126 ? 7.246 -10.650 -31.844 1.00 51.66 126 HIS A N 1
ATOM 923 C CA . HIS A 1 126 ? 7.238 -10.686 -33.292 1.00 51.66 126 HIS A CA 1
ATOM 924 C C . HIS A 1 126 ? 6.634 -12.045 -33.660 1.00 51.66 126 HIS A C 1
ATOM 926 O O . HIS A 1 126 ? 7.083 -13.060 -33.116 1.00 51.66 126 HIS A O 1
ATOM 932 N N . PRO A 1 127 ? 5.590 -12.100 -34.501 1.00 53.09 127 PRO A N 1
ATOM 933 C CA . PRO A 1 127 ? 5.014 -13.371 -34.892 1.00 53.09 127 PRO A CA 1
ATOM 934 C C . PRO A 1 127 ? 6.073 -14.193 -35.638 1.00 53.09 127 PRO A C 1
ATOM 936 O O . PRO A 1 127 ? 6.435 -13.881 -36.764 1.00 53.09 127 PRO A 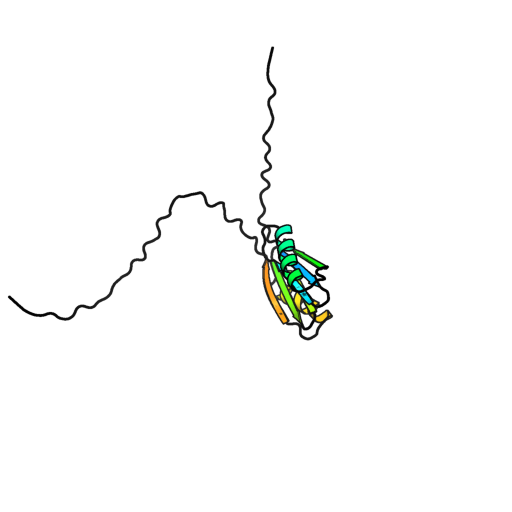O 1
ATOM 939 N N . GLY A 1 128 ? 6.561 -15.241 -34.969 1.00 49.06 128 GLY A N 1
ATOM 940 C CA . GLY A 1 128 ? 7.113 -16.453 -35.567 1.00 49.06 128 GLY A CA 1
ATOM 941 C C . GLY A 1 128 ? 8.474 -16.356 -36.258 1.00 49.06 128 GLY A C 1
ATOM 942 O O . GLY A 1 128 ? 8.546 -16.334 -37.477 1.00 49.06 128 GLY A O 1
ATOM 943 N N . HIS A 1 129 ? 9.547 -16.563 -35.497 1.00 42.59 129 HIS A N 1
ATOM 944 C CA . HIS A 1 129 ? 10.531 -17.568 -35.903 1.00 42.59 129 HIS A CA 1
ATOM 945 C C . HIS A 1 129 ? 10.716 -18.524 -34.728 1.00 42.59 129 HIS A C 1
ATOM 947 O O . HIS A 1 129 ? 11.203 -18.137 -33.669 1.00 42.59 129 HIS A O 1
ATOM 953 N N . ALA A 1 130 ? 10.231 -19.755 -34.893 1.00 43.41 130 ALA A N 1
ATOM 954 C CA . ALA A 1 130 ? 10.406 -20.820 -33.921 1.00 43.41 130 ALA A CA 1
ATOM 955 C C . ALA A 1 130 ? 11.906 -21.022 -33.664 1.00 43.41 130 ALA A C 1
ATOM 957 O O . ALA A 1 130 ? 12.653 -21.389 -34.569 1.00 43.41 130 ALA A O 1
ATOM 958 N N . VAL A 1 131 ? 12.343 -20.761 -32.434 1.00 50.38 131 VAL A N 1
ATOM 959 C CA . VAL A 1 131 ? 13.651 -21.208 -31.954 1.00 50.38 131 VAL A CA 1
ATOM 960 C C . VAL A 1 131 ? 13.502 -22.704 -31.662 1.00 50.38 131 VAL A C 1
ATOM 962 O O . VAL A 1 131 ? 12.603 -23.056 -30.894 1.00 50.38 131 VAL A O 1
ATOM 965 N N . PRO A 1 132 ? 14.301 -23.603 -32.265 1.00 45.06 132 PRO A N 1
ATOM 966 C CA . PRO A 1 132 ? 14.238 -25.013 -31.913 1.00 45.06 132 PRO A CA 1
ATOM 967 C C . PRO A 1 132 ? 14.660 -25.184 -30.450 1.00 45.06 132 PRO A C 1
ATOM 969 O O . PRO A 1 132 ? 15.720 -24.708 -30.042 1.00 45.06 132 PRO A O 1
ATOM 972 N N . GLU A 1 133 ? 13.816 -25.855 -29.670 1.00 53.12 133 GLU A N 1
ATOM 973 C CA . GLU A 1 133 ? 14.104 -26.256 -28.293 1.00 53.12 133 GLU A CA 1
ATOM 974 C C . GLU A 1 133 ? 15.407 -27.081 -28.234 1.00 53.12 133 GLU A C 1
ATOM 976 O O . GLU A 1 133 ? 15.603 -27.973 -29.071 1.00 53.12 133 GLU A O 1
ATOM 981 N N . PRO A 1 134 ? 16.303 -26.847 -27.257 1.00 46.75 134 PRO A N 1
ATOM 982 C CA . PRO A 1 134 ? 17.445 -27.722 -27.043 1.00 46.75 134 PRO A CA 1
ATOM 983 C C . PRO A 1 134 ? 16.935 -29.095 -26.597 1.00 46.75 134 PRO A C 1
ATOM 985 O O . PRO A 1 134 ? 16.346 -29.226 -25.524 1.00 46.75 134 PRO A O 1
ATOM 988 N N . ARG A 1 135 ? 17.160 -30.138 -27.404 1.00 46.03 135 ARG A N 1
ATOM 989 C CA . ARG A 1 135 ? 16.889 -31.513 -26.973 1.00 46.03 135 ARG A CA 1
ATOM 990 C C . ARG A 1 135 ? 17.773 -31.850 -25.773 1.00 46.03 135 ARG A C 1
ATOM 992 O O . ARG A 1 135 ? 18.988 -31.965 -25.907 1.00 46.03 135 ARG A O 1
ATOM 999 N N . LEU A 1 136 ? 17.142 -32.048 -24.618 1.00 43.38 136 LEU A N 1
ATOM 1000 C CA . LEU A 1 136 ? 17.733 -32.743 -23.479 1.00 43.38 136 LEU A CA 1
ATOM 1001 C C . LEU A 1 136 ? 18.123 -34.158 -23.927 1.00 43.38 136 LEU A C 1
ATOM 1003 O O . LEU A 1 136 ? 17.272 -34.956 -24.318 1.00 43.38 136 LEU A O 1
ATOM 1007 N N . TYR A 1 137 ? 19.421 -34.450 -23.907 1.00 40.12 137 TYR A N 1
ATOM 1008 C CA . TYR A 1 137 ? 19.951 -35.785 -24.156 1.00 40.12 137 TYR A CA 1
ATOM 1009 C C . TYR A 1 137 ? 19.661 -36.651 -22.924 1.00 40.12 137 TYR A C 1
ATOM 1011 O O . TYR A 1 137 ? 20.311 -36.513 -21.889 1.00 40.12 137 TYR A O 1
ATOM 1019 N N . SER A 1 138 ? 18.650 -37.514 -23.006 1.00 44.06 138 SER A N 1
ATOM 1020 C CA . SER A 1 138 ? 18.405 -38.548 -22.001 1.00 44.06 138 SER A CA 1
ATOM 1021 C C . SER A 1 138 ? 19.360 -39.716 -22.252 1.00 44.06 138 SER A C 1
ATOM 1023 O O . SER A 1 138 ? 19.202 -40.453 -23.221 1.00 44.06 138 SER A O 1
ATOM 1025 N N . SER A 1 139 ? 20.360 -39.870 -21.386 1.00 49.25 139 SER A N 1
ATOM 1026 C CA . SER A 1 139 ? 21.158 -41.096 -21.276 1.00 49.25 139 SER A CA 1
ATOM 1027 C C . SER A 1 139 ? 20.312 -42.211 -20.649 1.00 49.25 139 SER A C 1
ATOM 1029 O O . SER A 1 139 ? 19.670 -41.943 -19.631 1.00 49.25 139 SER A O 1
ATOM 1031 N N . PRO A 1 140 ? 20.345 -43.455 -21.153 1.00 43.41 140 PRO A N 1
ATOM 1032 C CA . PRO A 1 140 ? 19.986 -44.621 -20.361 1.00 43.41 140 PRO A CA 1
ATOM 1033 C C . PRO A 1 140 ? 21.238 -45.430 -19.991 1.00 43.41 140 PRO A C 1
ATOM 1035 O O . PRO A 1 140 ? 21.925 -45.970 -20.858 1.00 43.41 140 PRO A O 1
ATOM 1038 N N . GLU A 1 141 ? 21.512 -45.533 -18.689 1.00 43.38 141 GLU A N 1
ATOM 1039 C CA . GLU A 1 141 ? 22.342 -46.601 -18.128 1.00 43.38 141 GLU A CA 1
ATOM 1040 C C . GLU A 1 141 ? 21.507 -47.881 -17.948 1.00 43.38 141 GLU A C 1
ATOM 1042 O O . GLU A 1 141 ? 20.459 -47.860 -17.311 1.00 43.38 141 GLU A O 1
ATOM 1047 N N . VAL A 1 142 ? 22.051 -48.967 -18.509 1.00 43.22 142 VAL A N 1
ATOM 1048 C CA . VAL A 1 142 ? 22.152 -50.345 -17.986 1.00 43.22 142 VAL A CA 1
ATOM 1049 C C . VAL A 1 142 ? 20.876 -51.142 -17.670 1.00 43.22 142 VAL A C 1
ATOM 1051 O O . VAL A 1 142 ? 20.115 -50.835 -16.760 1.00 43.22 142 VAL A O 1
ATOM 1054 N N . GLY A 1 143 ? 20.785 -52.318 -18.307 1.00 40.25 143 GLY A N 1
ATOM 1055 C CA . GLY A 1 143 ? 20.145 -53.497 -17.719 1.00 40.25 143 GLY A CA 1
ATOM 1056 C C . GLY A 1 143 ? 19.615 -54.487 -18.752 1.00 40.25 143 GLY A C 1
ATOM 1057 O O . GLY A 1 143 ? 18.484 -54.341 -19.202 1.00 40.25 143 GLY A O 1
ATOM 1058 N N . GLN A 1 144 ? 20.388 -55.522 -19.098 1.00 37.44 144 GLN A N 1
ATOM 1059 C CA . GLN A 1 144 ? 19.811 -56.705 -19.741 1.00 37.44 144 GLN A CA 1
ATOM 1060 C C . GLN A 1 144 ? 20.601 -57.973 -19.397 1.00 37.44 144 GLN A C 1
ATOM 1062 O O . GLN A 1 144 ? 21.529 -58.370 -20.097 1.00 37.44 144 GLN A O 1
ATOM 1067 N N . ASP A 1 145 ? 20.199 -58.591 -18.287 1.00 40.31 145 ASP A N 1
ATOM 1068 C CA . ASP A 1 145 ? 20.434 -60.003 -18.007 1.00 40.31 145 ASP A CA 1
ATOM 1069 C C . ASP A 1 145 ? 19.378 -60.875 -18.715 1.00 40.31 145 ASP A C 1
ATOM 1071 O O . ASP A 1 145 ? 18.202 -60.521 -18.787 1.00 40.31 145 ASP A O 1
ATOM 1075 N N . ALA A 1 146 ? 19.838 -62.058 -19.134 1.00 43.75 146 ALA A N 1
ATOM 1076 C CA . ALA A 1 146 ? 19.114 -63.325 -19.311 1.00 43.75 146 ALA A CA 1
ATOM 1077 C C . ALA A 1 146 ? 18.098 -63.514 -20.468 1.00 43.75 146 ALA A C 1
ATOM 1079 O O . ALA A 1 146 ? 16.926 -63.168 -20.371 1.00 43.75 146 ALA A O 1
ATOM 1080 N N . ALA A 1 147 ? 18.533 -64.268 -21.488 1.00 41.09 147 ALA A N 1
ATOM 1081 C CA . ALA A 1 147 ? 17.827 -65.384 -22.155 1.00 41.09 147 ALA A CA 1
ATOM 1082 C C . ALA A 1 147 ? 18.860 -66.068 -23.091 1.00 41.09 147 ALA A C 1
ATOM 1084 O O . ALA A 1 147 ? 19.631 -65.373 -23.736 1.00 41.09 147 ALA A O 1
ATOM 1085 N N . GLY A 1 148 ? 19.046 -67.384 -23.202 1.00 36.62 148 GLY A N 1
ATOM 1086 C CA . GLY A 1 148 ? 18.085 -68.475 -23.097 1.00 36.62 148 GLY A CA 1
ATOM 1087 C C . GLY A 1 148 ? 17.834 -69.110 -24.479 1.00 36.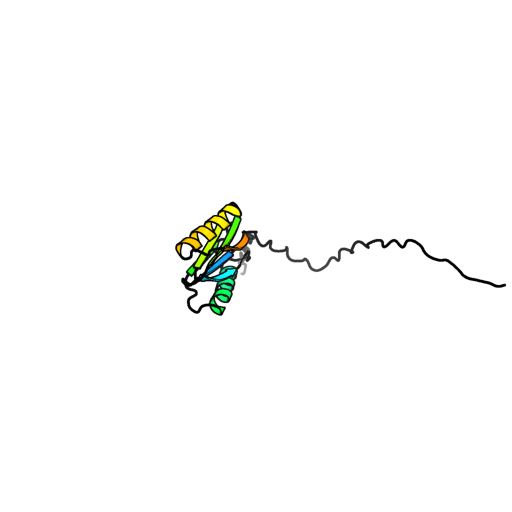62 148 GLY A C 1
ATOM 1088 O O . GLY A 1 148 ? 16.818 -68.813 -25.085 1.00 36.62 148 GLY A O 1
ATOM 1089 N N . THR A 1 149 ? 18.745 -70.003 -24.902 1.00 40.09 149 THR A N 1
ATOM 1090 C CA . THR A 1 149 ? 18.519 -71.252 -25.685 1.00 40.09 149 THR A CA 1
ATOM 1091 C C . THR A 1 149 ? 18.207 -71.240 -27.209 1.00 40.09 149 THR A C 1
ATOM 1093 O O . THR A 1 149 ? 17.339 -70.520 -27.686 1.00 40.09 149 THR A O 1
ATOM 1096 N N . THR A 1 150 ? 18.834 -72.223 -27.899 1.00 40.44 150 THR A N 1
ATOM 1097 C CA . THR A 1 150 ? 18.561 -72.876 -29.220 1.00 40.44 150 THR A CA 1
ATOM 1098 C C . THR A 1 150 ? 18.814 -72.045 -30.490 1.00 40.44 150 THR A C 1
ATOM 1100 O O . THR A 1 150 ? 18.357 -70.917 -30.578 1.00 40.44 150 THR A O 1
ATOM 1103 N N . HIS A 1 151 ? 19.548 -72.506 -31.513 1.00 37.06 151 HIS A N 1
ATOM 1104 C CA . HIS A 1 151 ? 19.680 -73.838 -32.129 1.00 37.06 151 HIS A CA 1
ATOM 1105 C C . HIS A 1 151 ? 21.104 -74.104 -32.648 1.00 37.06 151 HIS A C 1
ATOM 1107 O O . HIS A 1 151 ? 21.793 -73.116 -32.983 1.00 37.06 151 HIS A O 1
#

Secondary structure (DSSP, 8-state):
---------------------EEEE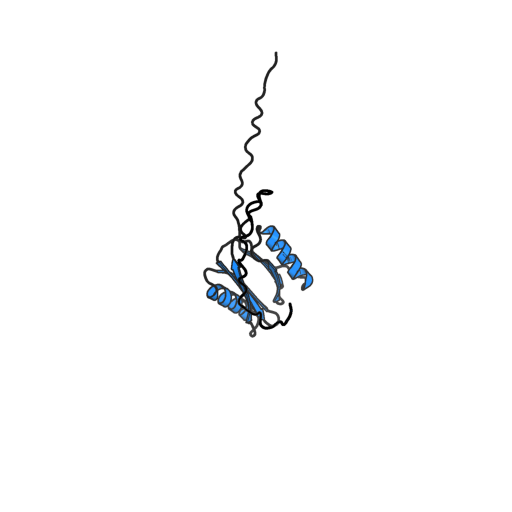EE-TTS-EEEEEEESSHHHHHHHHHHHHHTT-S---EEEEE-SSEEEEEEEETTEEEEEEEESSHHHHHHHHHHHHTTT-S--EEEEEEEE-----PPP--S---PPP------------------

Foldseek 3Di:
DDDDDPPPPDDPDPPPQPLFFKKKKFDDQQQQIFIATGDSDNVVGHVRRCVRRVVPDVCRPDMDMDRAWAKKWWKGDRRFIFIDDRHNYQVVGQVRGQVRRVVPDDGIDTDDMDTSDRPPPPPPPDPDDDDDDPDDDDDDDDDDDDDDDDD

Organism: Stenotrophomonas maltophilia (NCBI:txid40324)

InterPro domains:
  IPR025240 Domain of unknown function DUF4189 [PF13827] (24-110)